Protein AF-A0A554ULZ2-F1 (afdb_monomer_lite)

Foldseek 3Di:
DFFPCQVVVCVVVVDRDPVQQVVVVVLLVVLDDPQKDFQDGDRRDTDMDGNDPVVVVSSVVSSCVVCVVDPHGDDDDDDDDDDWDADPSRTDDPDDDDCVSDSDHDDDCDPVRDDDDDDDDD

pLDDT: mean 73.16, std 19.74, range [27.23, 94.06]

Radius of gyration: 16.56 Å; chains: 1; bounding box: 34×44×40 Å

Sequence (122 aa):
MDLSGFTALTQIHGDEPPYVADHLTVLARSVISSHDRLIKTIRDAVLSTSATSASGIEMTGRIRGVTAADSFPVVRIGTHFGPVVFRGGDPVCRMRIRTAAASGRLRQRDPLNLTTDSIVNY

Structure (mmCIF, N/CA/C/O backbone):
data_AF-A0A554ULZ2-F1
#
_entry.id   AF-A0A554ULZ2-F1
#
loop_
_atom_site.group_PDB
_atom_site.id
_atom_site.type_symbol
_atom_site.label_atom_id
_atom_site.label_alt_id
_atom_site.label_comp_id
_atom_site.label_asym_id
_atom_site.label_entity_id
_atom_site.label_seq_id
_atom_site.pdbx_PDB_ins_code
_atom_site.Cartn_x
_atom_site.Cartn_y
_atom_site.Cartn_z
_atom_site.occupancy
_atom_site.B_iso_or_equiv
_atom_site.auth_seq_id
_atom_site.auth_comp_id
_atom_site.auth_asym_id
_atom_site.auth_atom_id
_atom_site.pdbx_PDB_model_num
ATOM 1 N N . MET A 1 1 ? 2.916 2.789 -1.776 1.00 84.19 1 MET A N 1
ATOM 2 C CA . MET A 1 1 ? 4.297 2.373 -2.111 1.00 84.19 1 MET A CA 1
ATOM 3 C C . MET A 1 1 ? 4.465 2.388 -3.618 1.00 84.19 1 MET A C 1
ATOM 5 O O . MET A 1 1 ? 3.458 2.225 -4.296 1.00 84.19 1 MET A O 1
ATOM 9 N N . ASP A 1 2 ? 5.674 2.593 -4.125 1.00 85.25 2 ASP A N 1
ATOM 10 C CA . ASP A 1 2 ? 5.981 2.619 -5.561 1.00 85.25 2 ASP A CA 1
ATOM 11 C C . ASP A 1 2 ? 7.360 2.003 -5.857 1.00 85.25 2 ASP A C 1
ATOM 13 O O . ASP A 1 2 ? 8.221 1.961 -4.971 1.00 85.25 2 ASP A O 1
ATOM 17 N N . LEU A 1 3 ? 7.564 1.510 -7.080 1.00 80.31 3 LEU A N 1
ATOM 18 C CA . LEU A 1 3 ? 8.859 1.000 -7.538 1.00 80.31 3 LEU A CA 1
ATOM 19 C C . LEU A 1 3 ? 9.773 2.146 -7.987 1.00 80.31 3 LEU A C 1
ATOM 21 O O . LEU A 1 3 ? 9.432 2.948 -8.857 1.00 80.31 3 LEU A O 1
ATOM 25 N N . SER A 1 4 ? 10.984 2.209 -7.433 1.00 75.50 4 SER A N 1
ATOM 26 C CA . SER A 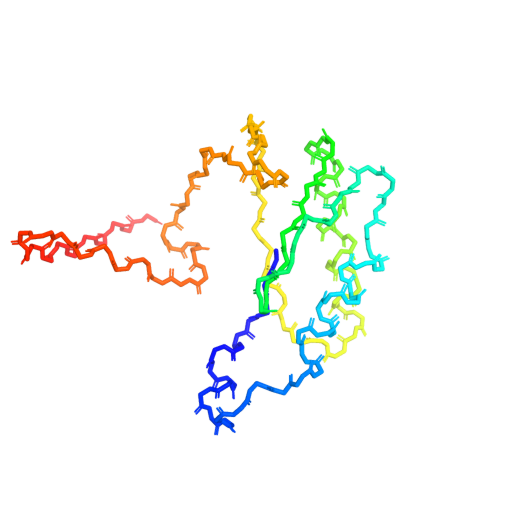1 4 ? 11.982 3.180 -7.892 1.00 75.50 4 SER A CA 1
ATOM 27 C C . SER A 1 4 ? 12.494 2.847 -9.301 1.00 75.50 4 SER A C 1
ATOM 29 O O . SER A 1 4 ? 12.584 1.685 -9.690 1.00 75.50 4 SER A O 1
ATOM 31 N N . GLY A 1 5 ? 12.830 3.877 -10.085 1.00 65.69 5 GLY A N 1
ATOM 32 C CA . GLY A 1 5 ? 13.420 3.715 -11.423 1.00 65.69 5 GLY A CA 1
ATOM 33 C C . GLY A 1 5 ? 12.459 3.222 -12.513 1.00 65.69 5 GLY A C 1
ATOM 34 O O . GLY A 1 5 ? 12.849 3.166 -13.676 1.00 65.69 5 GLY A O 1
ATOM 35 N N . PHE A 1 6 ? 11.199 2.938 -12.176 1.00 64.19 6 PHE A N 1
ATOM 36 C CA . PHE A 1 6 ? 10.222 2.369 -13.100 1.00 64.19 6 PHE A CA 1
ATOM 37 C C . PHE A 1 6 ? 9.984 3.228 -14.349 1.00 64.19 6 PHE A C 1
ATOM 39 O O . PHE A 1 6 ? 10.051 2.734 -15.469 1.00 64.19 6 PHE A O 1
ATOM 46 N N . THR A 1 7 ? 9.802 4.540 -14.174 1.00 59.22 7 THR A N 1
ATOM 47 C CA . THR A 1 7 ? 9.616 5.475 -15.296 1.00 59.22 7 THR A CA 1
ATOM 48 C C . THR A 1 7 ? 10.808 5.488 -16.258 1.00 59.22 7 THR A C 1
ATOM 50 O O . THR A 1 7 ? 10.612 5.600 -17.466 1.00 59.22 7 THR A O 1
ATOM 53 N N . ALA A 1 8 ? 12.035 5.342 -15.746 1.00 62.34 8 ALA A N 1
ATOM 54 C CA . ALA A 1 8 ? 13.227 5.262 -16.589 1.00 62.34 8 ALA A CA 1
ATOM 55 C C . ALA A 1 8 ? 13.281 3.925 -17.349 1.00 62.34 8 ALA A C 1
ATOM 57 O O . ALA A 1 8 ? 13.636 3.897 -18.524 1.00 62.34 8 ALA A O 1
ATOM 58 N N . LEU A 1 9 ? 12.860 2.830 -16.709 1.00 60.28 9 LEU A N 1
ATOM 59 C CA . LEU A 1 9 ? 12.817 1.500 -17.316 1.00 60.28 9 LEU A CA 1
ATOM 60 C C . LEU A 1 9 ? 11.818 1.427 -18.484 1.00 60.28 9 LEU A C 1
ATOM 62 O O . LEU A 1 9 ? 12.159 0.902 -19.545 1.00 60.28 9 LEU A O 1
ATOM 66 N N . THR A 1 10 ? 10.625 2.010 -18.319 1.00 59.34 10 THR A N 1
ATOM 67 C CA . THR A 1 10 ? 9.594 2.063 -19.370 1.00 59.34 10 THR A CA 1
ATOM 68 C C . THR A 1 10 ? 9.982 2.974 -20.537 1.00 59.34 10 THR A C 1
ATOM 70 O O . THR A 1 10 ? 9.644 2.685 -21.678 1.00 59.34 10 THR A O 1
ATOM 73 N N . GLN A 1 11 ? 10.733 4.056 -20.287 1.00 62.97 11 GLN A N 1
ATOM 74 C CA . GLN A 1 11 ? 11.214 4.954 -21.350 1.00 62.97 11 GLN A CA 1
ATOM 75 C C . GLN A 1 11 ? 12.258 4.302 -22.263 1.00 62.97 11 GLN A C 1
ATOM 77 O O . GLN A 1 11 ? 12.346 4.662 -23.433 1.00 62.97 11 GLN A O 1
ATOM 82 N N . ILE A 1 12 ? 13.036 3.353 -21.738 1.00 62.50 12 ILE A N 1
ATOM 83 C CA . ILE A 1 12 ? 14.047 2.619 -22.510 1.00 62.50 12 ILE A CA 1
ATOM 84 C C . ILE A 1 12 ? 13.404 1.511 -23.357 1.00 62.50 12 ILE A C 1
ATOM 86 O O . ILE A 1 12 ? 13.860 1.262 -24.468 1.00 62.50 12 ILE A O 1
ATOM 90 N N . HIS A 1 13 ? 12.349 0.859 -22.858 1.00 60.56 13 HIS A N 1
ATOM 91 C CA . HIS A 1 13 ? 11.776 -0.334 -23.494 1.00 60.56 13 HIS A CA 1
ATOM 92 C C . HIS A 1 13 ? 10.524 -0.070 -24.346 1.00 60.56 13 HIS A C 1
ATOM 94 O O . HIS A 1 13 ? 10.102 -0.963 -25.075 1.00 60.56 13 HIS A O 1
ATOM 100 N N . GLY A 1 14 ? 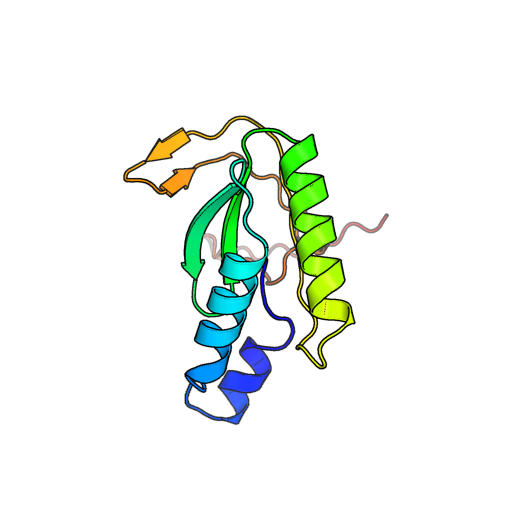9.950 1.139 -24.311 1.00 57.41 14 GLY A N 1
ATOM 101 C CA . GLY A 1 14 ? 8.816 1.543 -25.156 1.00 57.41 14 GLY A CA 1
ATOM 102 C C . GLY A 1 14 ? 7.462 0.994 -24.695 1.00 57.41 14 GLY A C 1
ATOM 103 O O . GLY A 1 14 ? 6.499 1.756 -24.658 1.00 57.41 14 GLY A O 1
ATOM 104 N N . ASP A 1 15 ? 7.421 -0.267 -24.257 1.00 60.72 15 ASP A N 1
ATOM 105 C CA . ASP A 1 15 ? 6.283 -0.907 -23.594 1.00 60.72 15 ASP A CA 1
ATOM 106 C C . ASP A 1 15 ? 6.589 -1.215 -22.123 1.00 60.72 15 ASP A C 1
ATOM 108 O O . ASP A 1 15 ? 7.713 -1.552 -21.736 1.00 60.72 15 ASP A O 1
ATOM 112 N N . GLU A 1 16 ? 5.560 -1.094 -21.284 1.00 59.44 16 GLU A N 1
ATOM 113 C CA . GLU A 1 16 ? 5.601 -1.535 -19.893 1.00 59.44 16 GLU A CA 1
ATOM 114 C C . GLU A 1 16 ? 5.665 -3.065 -19.852 1.00 59.44 16 GLU A C 1
ATOM 116 O O . GLU A 1 16 ? 4.738 -3.719 -20.334 1.00 59.44 16 GLU A O 1
ATOM 121 N N . PRO A 1 17 ? 6.712 -3.674 -19.267 1.00 59.78 17 PRO A N 1
ATOM 122 C CA . PRO A 1 17 ? 6.722 -5.114 -19.116 1.00 59.78 17 PRO A CA 1
ATOM 123 C C . PRO A 1 17 ? 5.603 -5.517 -18.136 1.00 59.78 17 PRO A C 1
ATOM 125 O O . PRO A 1 17 ? 5.656 -5.106 -16.971 1.00 59.78 17 PRO A O 1
ATOM 128 N N . PRO A 1 18 ? 4.606 -6.324 -18.554 1.00 59.22 18 PRO A N 1
ATOM 129 C CA . PRO A 1 18 ? 3.406 -6.603 -17.753 1.00 59.22 18 PRO A CA 1
ATOM 130 C C . PRO A 1 18 ? 3.726 -7.225 -16.388 1.00 59.22 18 PRO A C 1
ATOM 132 O O . PRO A 1 18 ? 3.012 -7.009 -15.412 1.00 59.22 18 PRO A O 1
ATOM 135 N N . TYR A 1 19 ? 4.862 -7.918 -16.284 1.00 64.56 19 TYR A N 1
ATOM 136 C CA . TYR A 1 19 ? 5.290 -8.553 -15.045 1.00 64.56 19 TYR A CA 1
ATOM 137 C C . TYR A 1 19 ? 5.534 -7.556 -13.904 1.00 64.56 19 TYR A C 1
ATOM 139 O O . TYR A 1 19 ? 5.383 -7.924 -12.745 1.00 64.56 19 TYR A O 1
ATOM 147 N N . VAL A 1 20 ? 5.895 -6.299 -14.171 1.00 63.81 20 VAL A N 1
ATOM 148 C CA . VAL A 1 20 ? 6.329 -5.392 -13.095 1.00 63.81 20 VAL A CA 1
ATOM 149 C C . VAL A 1 20 ? 5.152 -4.863 -12.265 1.00 63.81 20 VAL A C 1
ATOM 151 O O . VAL A 1 20 ? 5.218 -4.874 -11.031 1.00 63.81 20 VAL A O 1
ATOM 154 N N . ALA A 1 21 ? 4.062 -4.449 -12.917 1.00 63.66 21 ALA A N 1
ATOM 155 C CA . ALA A 1 21 ? 2.832 -4.045 -12.233 1.00 63.66 21 ALA A CA 1
ATOM 156 C C . ALA A 1 21 ? 2.194 -5.228 -11.481 1.00 63.66 21 ALA A C 1
ATOM 158 O O . ALA A 1 21 ? 1.729 -5.081 -10.340 1.00 63.66 21 ALA A O 1
ATOM 159 N N . ASP A 1 22 ? 2.248 -6.420 -12.080 1.00 76.06 22 ASP A N 1
ATOM 160 C CA . ASP A 1 22 ? 1.766 -7.652 -11.461 1.00 76.06 22 ASP A CA 1
ATOM 161 C C . ASP A 1 22 ? 2.603 -8.029 -10.234 1.00 76.06 22 ASP A C 1
ATOM 163 O O . ASP A 1 22 ? 2.044 -8.322 -9.176 1.00 76.06 22 ASP A O 1
ATOM 167 N N . HIS A 1 23 ? 3.933 -7.924 -10.309 1.00 78.06 23 HIS A N 1
ATOM 168 C CA . HIS A 1 23 ? 4.826 -8.239 -9.193 1.00 78.06 23 HIS A CA 1
ATOM 169 C C . HIS A 1 23 ? 4.587 -7.344 -7.976 1.00 78.06 23 HIS A C 1
ATOM 171 O O . HIS A 1 23 ? 4.504 -7.851 -6.855 1.00 78.06 23 HIS A O 1
ATOM 177 N N . LEU A 1 24 ? 4.432 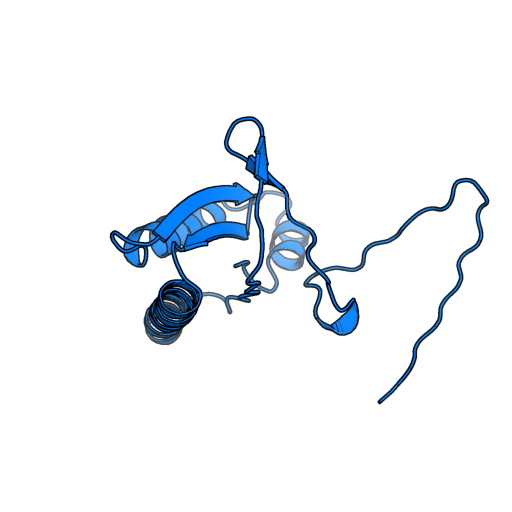-6.027 -8.164 1.00 80.69 24 LEU A N 1
ATOM 178 C CA . LEU A 1 24 ? 4.141 -5.133 -7.039 1.00 80.69 24 LEU A CA 1
ATOM 179 C C . LEU A 1 24 ? 2.764 -5.421 -6.432 1.00 80.69 24 LEU A C 1
ATOM 181 O O . LEU A 1 24 ? 2.597 -5.358 -5.214 1.00 80.69 24 LEU A O 1
ATOM 185 N N . THR A 1 25 ? 1.783 -5.759 -7.267 1.00 85.56 25 THR A N 1
ATOM 186 C CA . THR A 1 25 ? 0.435 -6.112 -6.811 1.00 85.56 25 THR A CA 1
ATOM 187 C C . THR A 1 25 ? 0.435 -7.418 -6.019 1.00 85.56 25 THR A C 1
ATOM 189 O O . THR A 1 25 ? -0.187 -7.490 -4.958 1.00 85.56 25 THR A O 1
ATOM 192 N N . VAL A 1 26 ? 1.146 -8.441 -6.497 1.00 87.88 26 VAL A N 1
ATOM 193 C CA . VAL A 1 26 ? 1.315 -9.727 -5.804 1.00 87.88 26 VAL A CA 1
ATOM 194 C C . VAL A 1 26 ? 2.020 -9.522 -4.466 1.00 87.88 26 VAL A C 1
ATOM 196 O O . VAL A 1 26 ? 1.518 -9.986 -3.442 1.00 87.88 26 VAL A O 1
ATOM 199 N N . LEU A 1 27 ? 3.116 -8.757 -4.448 1.00 87.69 27 LEU A N 1
ATOM 200 C CA . LEU A 1 27 ? 3.824 -8.409 -3.216 1.00 87.69 27 LEU A CA 1
ATOM 201 C C . LEU A 1 27 ? 2.912 -7.662 -2.242 1.00 87.69 27 LEU A C 1
ATOM 203 O O . LEU A 1 27 ? 2.856 -7.993 -1.064 1.00 87.69 27 LEU A O 1
ATOM 207 N N . ALA A 1 28 ? 2.149 -6.677 -2.721 1.00 88.69 28 ALA A N 1
ATOM 208 C CA . ALA A 1 28 ? 1.203 -5.958 -1.876 1.00 88.69 28 ALA A CA 1
ATOM 209 C C . ALA A 1 28 ? 0.190 -6.906 -1.229 1.00 88.69 28 ALA A C 1
ATOM 211 O O . ALA A 1 28 ? -0.107 -6.777 -0.046 1.00 88.69 28 ALA A O 1
ATOM 212 N N . ARG A 1 29 ? -0.339 -7.867 -1.990 1.00 90.25 29 ARG A N 1
ATOM 213 C CA . ARG A 1 29 ? -1.321 -8.829 -1.482 1.00 90.25 29 ARG A CA 1
ATOM 214 C C . ARG A 1 29 ? -0.726 -9.794 -0.462 1.00 90.25 29 ARG A C 1
ATOM 216 O O . ARG A 1 29 ? -1.447 -10.166 0.457 1.00 90.25 29 ARG A O 1
ATOM 223 N N . SER A 1 30 ? 0.548 -10.167 -0.580 1.00 90.94 30 SER A N 1
ATOM 224 C CA . SER A 1 30 ? 1.183 -11.100 0.361 1.00 90.94 30 SER A CA 1
ATOM 225 C C . SER A 1 30 ? 1.461 -10.490 1.741 1.00 90.94 30 SER A C 1
ATOM 227 O O . SER A 1 30 ? 1.602 -11.228 2.713 1.00 90.94 30 SER A O 1
ATOM 229 N N . VAL A 1 31 ? 1.506 -9.157 1.850 1.00 90.88 31 VAL A N 1
ATOM 230 C CA . VAL A 1 31 ? 1.844 -8.442 3.100 1.00 90.88 31 VAL A CA 1
ATOM 231 C C . VAL A 1 31 ? 0.655 -7.763 3.793 1.00 90.88 31 VAL A C 1
ATOM 233 O O . VAL A 1 31 ? 0.808 -7.254 4.910 1.00 90.88 31 VAL A O 1
ATOM 236 N N . ILE A 1 32 ? -0.516 -7.728 3.148 1.00 92.12 32 ILE A N 1
ATOM 237 C CA . ILE A 1 32 ? -1.764 -7.191 3.714 1.00 92.12 32 ILE A CA 1
ATOM 238 C C . ILE A 1 32 ? -2.248 -8.106 4.846 1.00 92.12 32 ILE A C 1
ATOM 240 O O . ILE A 1 32 ? -2.408 -9.310 4.663 1.00 92.12 32 ILE A O 1
ATOM 244 N N . SER A 1 33 ? -2.511 -7.521 6.014 1.00 92.62 33 SER A N 1
ATOM 245 C CA . SER A 1 33 ? -3.139 -8.212 7.147 1.00 92.62 33 SER A CA 1
ATOM 246 C C . SER A 1 33 ? -4.650 -7.955 7.208 1.00 92.62 33 SER A C 1
ATOM 248 O O . SER A 1 33 ? -5.194 -7.166 6.438 1.00 92.62 33 SER A O 1
ATOM 250 N N . SER A 1 34 ? -5.332 -8.547 8.193 1.00 91.75 34 SER A N 1
ATOM 251 C CA . SER A 1 34 ? -6.749 -8.275 8.491 1.00 91.75 34 SER A CA 1
ATOM 252 C C . SER A 1 34 ? -7.053 -6.810 8.833 1.00 91.75 34 SER A C 1
ATOM 254 O O . SER A 1 34 ? -8.213 -6.401 8.792 1.00 91.75 34 SER A O 1
ATOM 256 N N . HIS A 1 35 ? -6.037 -6.016 9.182 1.00 91.56 35 HIS A N 1
ATOM 257 C CA . HIS A 1 35 ? -6.176 -4.596 9.518 1.00 91.56 35 HIS A CA 1
ATOM 258 C C . HIS A 1 35 ? -5.864 -3.656 8.351 1.00 91.56 35 HIS A C 1
ATOM 260 O O . HIS A 1 35 ? -6.044 -2.443 8.486 1.00 91.56 35 HIS A O 1
ATOM 266 N N . ASP A 1 36 ? -5.425 -4.204 7.219 1.00 93.62 36 ASP A N 1
ATOM 267 C CA . ASP A 1 36 ? -5.042 -3.444 6.040 1.00 93.62 36 ASP A CA 1
ATOM 268 C C . ASP A 1 36 ? -6.038 -3.673 4.903 1.00 93.62 36 ASP A C 1
ATOM 270 O O . ASP A 1 36 ? -6.744 -4.679 4.828 1.00 93.62 36 ASP A O 1
ATOM 274 N N . ARG A 1 37 ? -6.097 -2.720 3.980 1.00 93.06 37 ARG A N 1
ATOM 275 C CA . ARG A 1 37 ? -6.881 -2.827 2.753 1.00 93.06 37 ARG A CA 1
ATOM 276 C C . ARG A 1 37 ? -6.048 -2.359 1.582 1.00 93.06 37 ARG A C 1
ATOM 278 O O . ARG A 1 37 ? -5.533 -1.243 1.591 1.00 93.06 37 ARG A O 1
ATOM 285 N N . LEU A 1 38 ? -5.961 -3.201 0.560 1.00 93.06 38 LEU A N 1
ATOM 286 C CA . LEU A 1 38 ? -5.485 -2.803 -0.755 1.00 93.06 38 LEU A CA 1
ATOM 287 C C . LEU A 1 38 ? -6.607 -2.023 -1.445 1.00 93.06 38 LEU A C 1
ATOM 289 O O . LEU A 1 38 ? -7.657 -2.592 -1.727 1.00 93.06 38 LEU A O 1
ATOM 293 N N . ILE A 1 39 ? -6.399 -0.728 -1.680 1.00 92.94 39 ILE A N 1
ATOM 294 C CA . ILE A 1 39 ? -7.417 0.133 -2.291 1.00 92.94 39 ILE A CA 1
ATOM 295 C C . ILE A 1 39 ? -7.352 0.026 -3.806 1.00 92.94 39 ILE A C 1
ATOM 297 O O . ILE A 1 39 ? -8.350 -0.273 -4.454 1.00 92.94 39 ILE A O 1
ATOM 301 N N . LYS A 1 40 ? -6.175 0.297 -4.372 1.00 89.19 40 LYS A N 1
ATOM 302 C CA . LYS A 1 40 ? -5.962 0.256 -5.815 1.00 89.19 40 LYS A CA 1
ATOM 303 C C . LYS A 1 40 ? -4.488 0.139 -6.167 1.00 89.19 40 LYS A C 1
ATOM 305 O O . LYS A 1 40 ? -3.607 0.472 -5.370 1.00 89.19 40 LYS A O 1
ATOM 310 N N . THR A 1 41 ? -4.256 -0.263 -7.404 1.00 88.81 41 THR A N 1
ATOM 311 C CA . THR A 1 41 ? -2.977 -0.152 -8.096 1.00 88.81 41 THR A CA 1
ATOM 312 C C . THR A 1 41 ? -3.008 1.087 -8.993 1.00 88.81 41 THR A C 1
ATOM 314 O O . THR A 1 41 ? -4.057 1.491 -9.498 1.00 88.81 41 THR A O 1
ATOM 317 N N . ILE A 1 42 ? -1.862 1.737 -9.145 1.00 83.62 42 ILE A N 1
ATOM 318 C CA . ILE A 1 42 ? -1.635 2.878 -10.029 1.00 83.62 42 ILE A CA 1
ATOM 319 C C . ILE A 1 42 ? -0.338 2.566 -10.768 1.00 83.62 42 ILE A C 1
ATOM 321 O O . ILE A 1 42 ? 0.724 3.042 -10.377 1.00 83.62 42 ILE A O 1
ATOM 325 N N . ARG A 1 43 ? -0.429 1.720 -11.800 1.00 79.12 43 ARG A N 1
ATOM 326 C CA . ARG A 1 43 ? 0.714 1.262 -12.602 1.00 79.12 43 ARG A CA 1
ATOM 327 C C . ARG A 1 43 ? 1.809 0.625 -11.724 1.00 79.12 43 ARG A C 1
ATOM 329 O O . ARG A 1 43 ? 1.624 -0.481 -11.234 1.00 79.12 43 ARG A O 1
ATOM 336 N N . ASP A 1 44 ? 2.878 1.357 -11.430 1.00 80.00 44 ASP A N 1
ATOM 337 C CA . ASP A 1 44 ? 4.020 0.974 -10.591 1.00 80.00 44 ASP A CA 1
ATOM 338 C C . ASP A 1 44 ? 3.878 1.329 -9.111 1.00 80.00 44 ASP A C 1
ATOM 340 O O . ASP A 1 44 ? 4.843 1.252 -8.347 1.00 80.00 44 ASP A O 1
ATOM 344 N N . ALA A 1 45 ? 2.686 1.749 -8.700 1.00 85.31 45 ALA A N 1
ATOM 345 C CA . ALA A 1 45 ? 2.376 2.088 -7.330 1.00 85.31 45 ALA A CA 1
ATOM 346 C C . ALA A 1 45 ? 1.159 1.325 -6.816 1.00 85.31 45 ALA A C 1
ATOM 348 O O . ALA A 1 45 ? 0.229 0.979 -7.539 1.00 85.31 45 ALA A O 1
ATOM 349 N N . VAL A 1 46 ? 1.146 1.115 -5.508 1.00 89.81 46 VAL A N 1
ATOM 350 C CA . VAL A 1 46 ? 0.025 0.547 -4.772 1.00 89.81 46 VAL A CA 1
ATOM 351 C C . VAL A 1 46 ? -0.383 1.504 -3.666 1.00 89.81 46 VAL A C 1
ATOM 353 O O . VAL A 1 46 ? 0.457 1.967 -2.880 1.00 89.81 46 VAL A O 1
ATOM 356 N N . LEU A 1 47 ? -1.688 1.759 -3.589 1.00 90.69 47 LEU A N 1
ATOM 357 C CA . LEU A 1 47 ? -2.318 2.481 -2.498 1.00 90.69 47 LEU A CA 1
ATOM 358 C C . LEU A 1 47 ? -3.037 1.499 -1.571 1.00 90.69 47 LEU A C 1
ATOM 360 O O . LEU A 1 47 ? -3.933 0.762 -1.988 1.00 90.69 47 LEU A O 1
ATOM 364 N N . SER A 1 48 ? -2.664 1.535 -0.298 1.00 92.06 48 SER A N 1
ATOM 365 C CA . SER A 1 48 ? -3.296 0.780 0.776 1.00 92.06 48 SER A CA 1
ATOM 366 C C . SER A 1 48 ? -3.636 1.688 1.953 1.00 92.06 48 SER A C 1
ATOM 368 O O . SER A 1 48 ? -3.079 2.777 2.107 1.00 92.06 48 SER A O 1
ATOM 370 N N . THR A 1 49 ? -4.564 1.233 2.786 1.00 93.31 49 THR A N 1
ATOM 371 C CA . THR A 1 49 ? -4.925 1.883 4.051 1.00 93.31 49 THR A CA 1
ATOM 372 C C . THR A 1 49 ? -4.868 0.873 5.179 1.00 93.31 49 THR A C 1
ATOM 374 O O . THR A 1 49 ? -5.226 -0.282 4.963 1.00 93.31 49 THR A O 1
ATOM 377 N N . SER A 1 50 ? -4.537 1.324 6.382 1.00 93.31 50 SER A N 1
ATOM 378 C CA . SER A 1 50 ? -4.585 0.510 7.597 1.00 93.31 50 SER A CA 1
ATOM 379 C C . SER A 1 50 ? -5.520 1.151 8.618 1.00 93.31 50 SER A C 1
ATOM 381 O O . SER A 1 50 ? -5.690 2.372 8.622 1.00 93.31 50 SER A O 1
ATOM 383 N N . ALA A 1 51 ? -6.141 0.337 9.472 1.00 90.62 51 ALA A N 1
ATOM 384 C CA . ALA A 1 51 ? -7.133 0.807 10.441 1.00 90.62 51 ALA A CA 1
ATOM 385 C C . ALA A 1 51 ? -6.556 1.797 11.471 1.00 90.62 51 ALA A C 1
ATOM 387 O O . ALA A 1 51 ? -7.261 2.688 11.944 1.00 90.62 51 ALA A O 1
ATOM 388 N N . THR A 1 52 ? -5.276 1.650 11.817 1.00 89.19 52 THR A N 1
ATOM 389 C CA . THR A 1 52 ? -4.568 2.488 12.796 1.00 89.19 52 THR A CA 1
ATOM 390 C C . THR A 1 52 ? -3.167 2.858 12.310 1.00 89.19 52 THR A C 1
ATOM 392 O O . THR A 1 52 ? -2.595 2.193 11.442 1.00 89.19 52 THR A O 1
ATOM 395 N N . SER A 1 53 ? -2.569 3.890 12.912 1.00 90.12 53 SER A N 1
ATOM 396 C CA . SER A 1 53 ? -1.167 4.254 12.662 1.00 90.12 53 SER A CA 1
ATOM 397 C C . SER A 1 53 ? -0.204 3.101 12.961 1.00 90.12 53 SER A C 1
ATOM 399 O O . SER A 1 53 ? 0.695 2.851 12.163 1.00 90.12 53 SER A O 1
ATOM 401 N N . ALA A 1 54 ? -0.427 2.368 14.057 1.00 91.75 54 ALA A N 1
ATOM 402 C CA . ALA A 1 54 ? 0.375 1.203 14.430 1.00 91.75 54 ALA A CA 1
ATOM 403 C C . ALA A 1 54 ? 0.339 0.127 13.334 1.00 91.75 54 ALA A C 1
ATOM 405 O O . ALA A 1 54 ? 1.389 -0.253 12.820 1.00 91.75 54 ALA A O 1
ATOM 406 N N . SER A 1 55 ? -0.859 -0.261 12.878 1.00 91.56 55 SER A N 1
ATOM 407 C CA . SER A 1 55 ? -1.002 -1.247 11.795 1.00 91.56 55 SER A CA 1
ATOM 408 C C . SER A 1 55 ? -0.356 -0.792 10.476 1.00 91.56 55 SER A C 1
ATOM 410 O O . SER A 1 55 ? 0.233 -1.606 9.770 1.00 91.56 55 SER A O 1
ATOM 412 N N . GLY A 1 56 ? -0.367 0.512 10.168 1.00 90.12 56 GLY A N 1
ATOM 413 C CA . GLY A 1 56 ? 0.311 1.054 8.983 1.00 90.12 56 GLY A CA 1
ATOM 414 C C . GLY A 1 56 ? 1.843 1.018 9.074 1.00 90.12 56 GLY A C 1
ATOM 415 O O . GLY A 1 56 ? 2.526 0.771 8.074 1.00 90.12 56 GLY A O 1
ATOM 416 N N . ILE A 1 57 ? 2.403 1.227 10.270 1.00 92.81 57 ILE A N 1
ATOM 417 C CA . ILE A 1 57 ? 3.845 1.070 10.517 1.00 92.81 57 ILE A CA 1
ATOM 418 C C . ILE A 1 57 ? 4.236 -0.407 10.409 1.00 92.81 57 ILE A C 1
ATOM 420 O O . ILE A 1 57 ? 5.214 -0.729 9.734 1.00 92.81 57 ILE A O 1
ATOM 424 N N . GLU A 1 58 ? 3.448 -1.311 10.993 1.00 94.06 58 GLU A N 1
ATOM 425 C CA . GLU A 1 58 ? 3.665 -2.758 10.876 1.00 94.06 58 GLU A CA 1
ATOM 426 C C . GLU A 1 58 ? 3.614 -3.230 9.420 1.00 94.06 58 GLU A C 1
ATOM 428 O O . GLU A 1 58 ? 4.503 -3.960 8.982 1.00 94.06 58 GLU A O 1
ATOM 433 N N . MET A 1 59 ? 2.629 -2.768 8.641 1.00 91.25 59 MET A N 1
ATOM 434 C CA . MET A 1 59 ? 2.546 -3.054 7.206 1.00 91.25 59 MET A CA 1
ATOM 435 C C . MET A 1 59 ? 3.809 -2.584 6.472 1.00 91.25 59 MET A C 1
ATOM 437 O O . MET A 1 59 ? 4.359 -3.318 5.652 1.00 91.25 59 MET A O 1
ATOM 441 N N . THR A 1 60 ? 4.313 -1.389 6.799 1.00 90.94 60 THR A N 1
ATOM 442 C CA . THR A 1 60 ? 5.570 -0.866 6.236 1.00 90.94 60 THR A CA 1
ATOM 443 C C . THR A 1 60 ? 6.758 -1.773 6.574 1.00 90.94 60 THR A C 1
ATOM 445 O O . THR A 1 60 ? 7.605 -2.021 5.715 1.00 90.94 60 THR A O 1
ATOM 448 N N . GLY A 1 61 ? 6.811 -2.301 7.801 1.00 92.00 61 GLY A N 1
ATOM 449 C CA . GLY A 1 61 ? 7.809 -3.283 8.227 1.00 92.00 61 GLY A CA 1
ATOM 450 C C . GLY A 1 61 ? 7.721 -4.594 7.444 1.00 92.00 61 GLY A C 1
ATOM 451 O O . GLY A 1 61 ? 8.741 -5.064 6.940 1.00 92.00 61 GLY A O 1
ATOM 452 N N . ARG A 1 62 ? 6.508 -5.139 7.264 1.00 92.94 62 ARG A N 1
ATOM 453 C CA . ARG A 1 62 ? 6.263 -6.351 6.457 1.00 92.94 62 ARG A CA 1
ATOM 454 C C . ARG A 1 62 ? 6.739 -6.178 5.013 1.00 92.94 62 ARG A C 1
ATOM 456 O O . ARG A 1 62 ? 7.472 -7.031 4.523 1.00 92.94 62 ARG A O 1
ATOM 463 N N . ILE A 1 63 ? 6.390 -5.058 4.365 1.00 89.38 63 ILE A N 1
ATOM 464 C CA . ILE A 1 63 ? 6.850 -4.738 3.001 1.00 89.38 63 ILE A CA 1
ATOM 465 C C . ILE A 1 63 ? 8.378 -4.727 2.947 1.00 89.38 63 ILE A C 1
ATOM 467 O O . ILE A 1 63 ? 8.965 -5.394 2.102 1.00 89.38 63 ILE A O 1
ATOM 471 N N . ARG A 1 64 ? 9.033 -4.008 3.868 1.00 88.19 64 ARG A N 1
ATOM 472 C CA . ARG A 1 64 ? 10.501 -3.929 3.900 1.00 88.19 64 ARG A CA 1
ATOM 473 C C . ARG A 1 64 ? 11.146 -5.299 4.079 1.00 88.19 64 ARG A C 1
ATOM 475 O O . ARG A 1 64 ? 12.129 -5.576 3.400 1.00 88.19 64 ARG A O 1
ATOM 482 N N . GLY A 1 65 ? 10.582 -6.138 4.948 1.00 89.12 65 GLY A N 1
ATOM 483 C CA . GLY A 1 65 ? 11.062 -7.497 5.190 1.00 89.12 65 GLY A CA 1
ATOM 484 C C . GLY A 1 65 ? 11.063 -8.352 3.925 1.00 89.12 65 GLY A C 1
ATOM 485 O O . GLY A 1 65 ? 12.091 -8.937 3.597 1.00 89.12 65 GLY A O 1
ATOM 486 N N . VAL A 1 66 ? 9.955 -8.371 3.175 1.00 85.81 66 VAL A N 1
ATOM 487 C CA . VAL A 1 66 ? 9.869 -9.173 1.940 1.00 85.81 66 VAL A CA 1
ATOM 488 C C . VAL A 1 66 ? 10.732 -8.595 0.815 1.00 85.81 66 VAL A C 1
ATOM 490 O O . VAL A 1 66 ? 11.439 -9.334 0.141 1.00 85.81 66 VAL A O 1
ATOM 493 N N . THR A 1 67 ? 10.778 -7.266 0.664 1.00 83.75 67 THR A N 1
ATOM 494 C CA . THR A 1 67 ? 11.578 -6.624 -0.398 1.00 83.75 67 THR A CA 1
ATOM 495 C C . THR A 1 67 ? 13.084 -6.699 -0.163 1.00 83.75 67 THR A C 1
ATOM 497 O O . THR A 1 67 ? 13.845 -6.475 -1.094 1.00 83.75 67 THR A O 1
ATOM 500 N N . ALA A 1 68 ? 13.523 -6.951 1.074 1.00 80.81 68 ALA A N 1
ATOM 501 C CA . ALA A 1 68 ? 14.936 -7.133 1.397 1.00 80.81 68 ALA A CA 1
ATOM 502 C C . ALA A 1 68 ? 15.419 -8.571 1.147 1.00 80.81 68 ALA A C 1
ATOM 504 O O . ALA A 1 68 ? 16.614 -8.782 0.960 1.00 80.81 68 ALA A O 1
ATOM 505 N N . ALA A 1 69 ? 14.506 -9.547 1.181 1.00 70.94 69 ALA A N 1
ATOM 506 C CA . ALA A 1 69 ? 14.813 -10.958 0.962 1.00 70.94 69 ALA A CA 1
ATOM 507 C C . ALA A 1 69 ? 14.867 -11.319 -0.532 1.00 70.94 69 ALA A C 1
ATOM 509 O O . ALA A 1 69 ? 15.662 -12.166 -0.933 1.00 70.94 69 ALA A O 1
ATOM 510 N N . ASP A 1 70 ? 14.056 -10.647 -1.348 1.00 62.50 70 ASP A N 1
ATOM 511 C CA . ASP A 1 70 ? 14.009 -10.847 -2.792 1.00 62.50 70 ASP A CA 1
ATOM 512 C C . ASP A 1 70 ? 14.951 -9.868 -3.512 1.00 62.50 70 ASP A C 1
ATOM 514 O O . ASP A 1 70 ? 15.146 -8.739 -3.064 1.00 62.50 70 ASP A O 1
ATOM 518 N N . SER A 1 71 ? 15.502 -10.249 -4.674 1.00 68.25 71 SER A N 1
ATOM 519 C CA . SER A 1 71 ? 16.195 -9.328 -5.608 1.00 68.25 71 SER A CA 1
ATOM 520 C C . SER A 1 71 ? 15.210 -8.356 -6.280 1.00 68.25 71 SER A C 1
ATOM 522 O O . SER A 1 71 ? 15.191 -8.178 -7.497 1.00 68.25 71 SER A O 1
ATOM 524 N N . PHE A 1 72 ? 14.321 -7.783 -5.476 1.00 67.69 72 PHE A N 1
ATOM 525 C CA . PHE A 1 72 ? 13.219 -6.943 -5.883 1.00 67.69 72 PHE A CA 1
ATOM 526 C C . PHE A 1 72 ? 13.727 -5.519 -6.138 1.00 67.69 72 PHE A C 1
ATOM 528 O O . PHE A 1 72 ? 14.624 -5.050 -5.427 1.00 67.69 72 PHE A O 1
ATOM 535 N N . PRO A 1 73 ? 13.175 -4.786 -7.124 1.00 73.50 73 PRO A N 1
ATOM 536 C CA . PRO A 1 73 ? 13.538 -3.389 -7.311 1.00 73.50 73 PRO A CA 1
ATOM 537 C C . PRO A 1 73 ? 13.261 -2.589 -6.036 1.00 73.50 73 PRO A C 1
ATOM 539 O O . PRO A 1 73 ? 12.298 -2.859 -5.317 1.00 73.50 73 PRO A O 1
ATOM 542 N N . VAL A 1 74 ? 14.087 -1.577 -5.756 1.00 80.81 74 VAL A N 1
ATOM 543 C CA . VAL A 1 74 ? 13.948 -0.782 -4.528 1.00 80.81 74 VAL A CA 1
ATOM 544 C C . VAL A 1 74 ? 12.541 -0.178 -4.451 1.00 80.81 74 VAL A C 1
ATOM 546 O O . VAL A 1 74 ? 12.132 0.584 -5.332 1.00 80.81 74 VAL A O 1
ATOM 549 N N . VAL A 1 75 ? 11.816 -0.509 -3.378 1.00 82.56 75 VAL A N 1
ATOM 550 C CA . VAL A 1 75 ? 10.461 -0.017 -3.102 1.00 82.56 75 VAL A CA 1
ATOM 551 C C . VAL A 1 75 ? 10.525 1.236 -2.237 1.00 82.56 75 VAL A C 1
ATOM 553 O O . VAL A 1 75 ? 11.119 1.248 -1.156 1.00 82.56 75 VAL A O 1
ATOM 556 N N . ARG A 1 76 ? 9.851 2.297 -2.683 1.00 85.50 76 ARG A N 1
ATOM 557 C CA . ARG A 1 76 ? 9.636 3.521 -1.906 1.00 85.50 76 ARG A CA 1
ATOM 558 C C . ARG A 1 76 ? 8.287 3.452 -1.203 1.00 85.50 76 ARG A C 1
ATOM 560 O O . ARG A 1 76 ? 7.267 3.098 -1.796 1.00 85.50 76 ARG A O 1
ATOM 567 N N . ILE A 1 77 ? 8.263 3.802 0.081 1.00 86.56 77 ILE A N 1
ATOM 568 C CA . ILE A 1 77 ? 7.049 3.760 0.904 1.00 86.56 77 ILE A CA 1
ATOM 569 C C . ILE A 1 77 ? 6.842 5.130 1.541 1.00 86.56 77 ILE A C 1
ATOM 571 O O . ILE A 1 77 ? 7.650 5.570 2.355 1.00 86.56 77 ILE A O 1
ATOM 575 N N . GLY A 1 78 ? 5.751 5.792 1.161 1.00 86.50 78 GLY A N 1
ATOM 576 C CA . GLY A 1 78 ? 5.237 6.974 1.842 1.00 86.50 78 GLY A CA 1
ATOM 577 C C . GLY A 1 78 ? 4.043 6.594 2.709 1.00 86.50 78 GLY A C 1
ATOM 578 O O . GLY A 1 78 ? 3.116 5.950 2.217 1.00 86.50 78 GLY A O 1
ATOM 579 N N . THR A 1 79 ? 4.056 7.021 3.970 1.00 86.19 79 THR A N 1
ATOM 580 C CA . THR A 1 79 ? 2.979 6.761 4.933 1.00 86.19 79 THR A CA 1
ATOM 581 C C . THR A 1 79 ? 2.469 8.083 5.486 1.00 86.19 79 THR A C 1
ATOM 583 O O . THR A 1 79 ? 3.244 8.994 5.776 1.00 86.19 79 THR A O 1
ATOM 586 N N . HIS A 1 80 ? 1.154 8.191 5.634 1.00 88.50 80 HIS A N 1
ATOM 587 C CA . HIS A 1 80 ? 0.492 9.343 6.228 1.00 88.50 80 HIS A CA 1
ATOM 588 C C . HIS A 1 80 ? -0.601 8.861 7.179 1.00 88.50 80 HIS A C 1
ATOM 590 O O . HIS A 1 80 ? -1.328 7.922 6.859 1.00 88.50 80 HIS A O 1
ATOM 596 N N . PHE A 1 81 ? -0.740 9.531 8.321 1.00 87.00 81 PHE A N 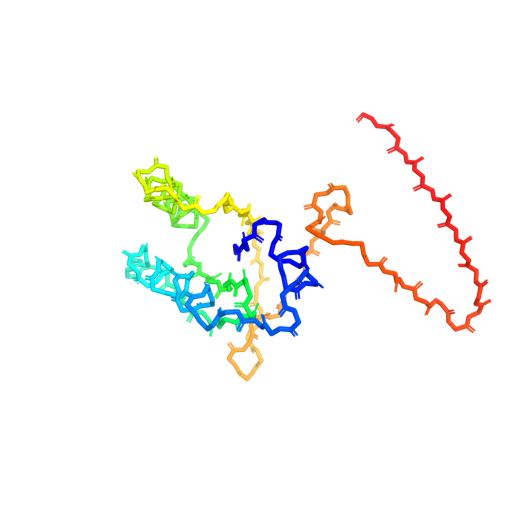1
ATOM 597 C CA . PHE A 1 81 ? -1.804 9.274 9.283 1.00 87.00 81 PHE A CA 1
ATOM 598 C C . PHE A 1 81 ? -2.638 10.535 9.499 1.00 87.00 81 PHE A C 1
ATOM 600 O O . PHE A 1 81 ? -2.100 11.621 9.706 1.00 87.00 81 PHE A O 1
ATOM 607 N N . GLY A 1 82 ? -3.958 10.384 9.447 1.00 87.94 82 GLY A N 1
ATOM 608 C CA . GLY A 1 82 ? -4.908 11.466 9.662 1.00 87.94 82 GLY A CA 1
ATOM 609 C C . GLY A 1 82 ? -6.297 11.122 9.123 1.00 87.94 82 GLY A C 1
ATOM 610 O O . GLY A 1 82 ? -6.502 10.015 8.625 1.00 87.94 82 GLY A O 1
ATOM 611 N N . PRO A 1 83 ? -7.251 12.062 9.205 1.00 86.25 83 PRO A N 1
ATOM 612 C CA . PRO A 1 83 ? -8.599 11.861 8.688 1.00 86.25 83 PRO A CA 1
ATOM 613 C C . PRO A 1 83 ? -8.607 11.558 7.183 1.00 86.25 83 PRO A C 1
ATOM 615 O O . PRO A 1 83 ? -7.918 12.218 6.398 1.00 86.25 83 PRO A O 1
ATOM 618 N N . VAL A 1 84 ? -9.431 10.588 6.783 1.00 88.19 84 VAL A N 1
ATOM 619 C CA . VAL A 1 84 ? -9.634 10.168 5.391 1.00 88.19 84 VAL A CA 1
ATOM 620 C C . VAL A 1 84 ? -11.132 10.103 5.110 1.00 88.19 84 VAL A C 1
ATOM 622 O O . VAL A 1 84 ? -11.889 9.553 5.906 1.00 88.19 84 VAL A O 1
ATOM 625 N N . VAL A 1 85 ? -11.557 10.641 3.968 1.00 91.19 85 VAL A N 1
ATOM 626 C CA . VAL A 1 85 ? -12.931 10.513 3.463 1.00 91.19 85 VAL A CA 1
ATOM 627 C C . VAL A 1 85 ? -12.902 9.648 2.214 1.00 91.19 85 VAL A C 1
ATOM 629 O O . VAL A 1 85 ? -12.177 9.961 1.279 1.00 91.19 85 VAL A O 1
ATOM 632 N N . PHE A 1 86 ? -13.705 8.590 2.160 1.00 90.06 86 PHE A N 1
ATOM 633 C CA . PHE A 1 86 ? -13.820 7.766 0.957 1.00 90.06 86 PHE A CA 1
ATOM 634 C C . PHE A 1 86 ? -14.881 8.335 0.009 1.00 90.06 86 PHE A C 1
ATOM 636 O O . PHE A 1 86 ? -16.008 8.604 0.423 1.00 90.06 86 PHE A O 1
ATOM 643 N N . ARG A 1 87 ? -14.539 8.493 -1.273 1.00 90.00 87 ARG A N 1
ATOM 644 C CA . ARG A 1 87 ? -15.469 8.875 -2.347 1.00 90.00 87 ARG A CA 1
ATOM 645 C C . ARG A 1 87 ? -15.420 7.823 -3.443 1.00 90.00 87 ARG A C 1
ATOM 647 O O . ARG A 1 87 ? -14.374 7.622 -4.044 1.00 90.00 87 ARG A O 1
ATOM 654 N N . GLY A 1 88 ? -16.527 7.116 -3.671 1.00 89.56 88 GLY A N 1
ATOM 655 C CA . GLY A 1 88 ? -16.559 6.019 -4.648 1.00 89.56 88 GLY A CA 1
ATOM 656 C C . GLY A 1 88 ? -15.524 4.918 -4.368 1.00 89.56 88 GLY A C 1
ATOM 657 O O . GLY A 1 88 ? -1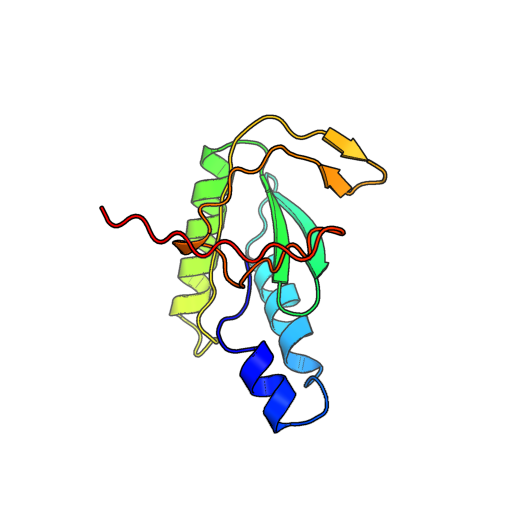4.991 4.334 -5.300 1.00 89.56 88 GLY A O 1
ATOM 658 N N . GLY A 1 89 ? -15.185 4.681 -3.094 1.00 86.88 89 GLY A N 1
ATOM 659 C CA . GLY A 1 89 ? -14.141 3.729 -2.693 1.00 86.88 89 GLY A CA 1
ATOM 660 C C . GLY A 1 89 ? -12.709 4.279 -2.726 1.00 86.88 89 GLY A C 1
ATOM 661 O O . GLY A 1 89 ? -11.794 3.589 -2.285 1.00 86.88 89 GLY A O 1
ATOM 662 N N . ASP A 1 90 ? -12.507 5.522 -3.168 1.00 87.00 90 ASP A N 1
ATOM 663 C CA . ASP A 1 90 ? -11.197 6.170 -3.223 1.00 87.00 90 ASP A CA 1
ATOM 664 C C . ASP A 1 90 ? -10.954 7.074 -2.001 1.00 87.00 90 ASP A C 1
ATOM 666 O O . ASP A 1 90 ? -11.780 7.955 -1.730 1.00 87.00 90 ASP A O 1
ATOM 670 N N . PRO A 1 91 ? -9.865 6.893 -1.231 1.00 87.31 91 PRO A N 1
ATOM 671 C CA . PRO A 1 91 ? -9.546 7.764 -0.110 1.00 87.31 91 PRO A CA 1
ATOM 672 C C . PRO A 1 91 ? -9.103 9.151 -0.586 1.00 87.31 91 PRO A C 1
ATOM 674 O O . PRO A 1 91 ? -8.115 9.320 -1.295 1.00 87.31 91 PRO A O 1
ATOM 677 N N . VAL A 1 92 ? -9.798 10.171 -0.098 1.00 86.00 92 VAL A N 1
ATOM 678 C CA . VAL A 1 92 ? -9.441 11.581 -0.232 1.00 86.00 92 VAL A CA 1
ATOM 679 C C . VAL A 1 92 ? -8.983 12.080 1.131 1.00 86.00 92 VAL A C 1
ATOM 681 O O . VAL A 1 92 ? -9.732 12.054 2.112 1.00 86.00 92 VAL A O 1
ATOM 684 N N . CYS A 1 93 ? -7.740 12.540 1.208 1.00 81.81 93 CYS A N 1
ATOM 685 C CA . CYS A 1 93 ? -7.145 13.043 2.438 1.00 81.81 93 CYS A CA 1
ATOM 686 C C . CYS A 1 93 ? -6.347 14.324 2.181 1.00 81.81 93 CYS A C 1
ATOM 688 O O . CYS A 1 93 ? -5.904 14.600 1.065 1.00 81.81 93 CYS A O 1
ATOM 690 N N . ARG A 1 94 ? -6.147 15.126 3.231 1.00 78.12 94 ARG A N 1
ATOM 691 C CA . ARG A 1 94 ? -5.190 16.238 3.183 1.00 78.12 94 ARG A CA 1
ATOM 692 C C . ARG A 1 94 ? -3.796 15.693 3.455 1.00 78.12 94 ARG A C 1
ATOM 694 O O . ARG A 1 94 ? -3.340 15.710 4.594 1.00 78.12 94 ARG A O 1
ATOM 701 N N . MET A 1 95 ? -3.126 15.217 2.414 1.00 70.50 95 MET A N 1
ATOM 702 C CA . MET A 1 95 ? -1.735 14.794 2.530 1.00 70.50 95 MET A CA 1
ATOM 703 C C . MET A 1 95 ? -0.813 16.005 2.378 1.00 70.50 95 MET A C 1
ATOM 705 O O . MET A 1 95 ? -0.806 16.671 1.344 1.00 70.50 95 MET A O 1
ATOM 709 N N . ARG A 1 96 ? -0.015 16.300 3.409 1.00 66.94 96 ARG A N 1
ATOM 710 C CA . ARG A 1 96 ? 1.107 17.233 3.263 1.00 66.94 96 ARG A CA 1
ATOM 711 C C . ARG A 1 96 ? 2.278 16.482 2.651 1.00 66.94 96 ARG A C 1
ATOM 713 O O . ARG A 1 96 ? 2.884 15.637 3.302 1.00 66.94 96 ARG A O 1
ATOM 720 N N . ILE A 1 97 ? 2.594 16.800 1.405 1.00 58.66 97 ILE A N 1
ATOM 721 C CA . ILE A 1 97 ? 3.757 16.254 0.713 1.00 58.66 97 ILE A CA 1
ATOM 722 C C . ILE A 1 97 ? 4.877 17.287 0.834 1.00 58.66 97 ILE A C 1
ATOM 724 O O . ILE A 1 97 ? 4.723 18.422 0.388 1.00 58.66 97 ILE A O 1
ATOM 728 N N . ARG A 1 98 ? 6.015 16.910 1.429 1.00 53.97 98 ARG A N 1
ATOM 729 C CA . ARG A 1 98 ? 7.254 17.664 1.201 1.00 53.97 98 ARG A CA 1
ATOM 730 C C . ARG A 1 98 ? 7.703 17.349 -0.219 1.00 53.97 98 ARG A C 1
ATOM 732 O O . ARG A 1 98 ? 7.955 16.189 -0.522 1.00 53.97 98 ARG A O 1
ATOM 739 N N . THR A 1 99 ? 7.805 18.357 -1.077 1.00 53.91 99 THR A N 1
ATOM 740 C CA . THR A 1 99 ? 8.223 18.199 -2.483 1.00 53.91 99 THR A CA 1
ATOM 741 C C . THR A 1 99 ? 9.574 17.497 -2.618 1.00 53.91 99 THR A C 1
ATOM 743 O O . THR A 1 99 ? 9.732 16.679 -3.514 1.00 53.91 99 THR A O 1
ATOM 746 N N . ALA A 1 100 ? 10.505 17.717 -1.684 1.00 56.44 100 ALA A N 1
ATOM 747 C CA . ALA A 1 100 ? 11.784 17.001 -1.631 1.00 56.44 100 ALA A CA 1
ATOM 748 C C . ALA A 1 100 ? 11.653 15.484 -1.369 1.00 56.44 100 ALA A C 1
ATOM 750 O O . ALA A 1 100 ? 12.552 14.723 -1.705 1.00 56.44 100 ALA A O 1
ATOM 751 N N . ALA A 1 101 ? 10.543 15.042 -0.773 1.00 47.66 101 ALA A N 1
ATOM 752 C CA . ALA A 1 101 ? 10.246 13.639 -0.488 1.00 47.66 101 ALA A CA 1
ATOM 753 C C . ALA A 1 101 ? 9.278 13.016 -1.512 1.00 47.66 101 ALA A C 1
ATOM 755 O O . ALA A 1 101 ? 8.924 11.844 -1.391 1.00 47.66 101 ALA A O 1
ATOM 756 N N . ALA A 1 102 ? 8.813 13.791 -2.497 1.00 51.09 102 ALA A N 1
ATOM 757 C CA . ALA A 1 102 ? 7.918 13.296 -3.526 1.00 51.09 102 ALA A CA 1
ATOM 758 C C . ALA A 1 102 ? 8.705 12.495 -4.569 1.00 51.09 102 ALA A C 1
ATOM 760 O O . ALA A 1 102 ? 9.703 12.959 -5.115 1.00 51.09 102 ALA A O 1
ATOM 761 N N . SER A 1 103 ? 8.196 11.312 -4.909 1.00 47.69 103 SER A N 1
ATOM 762 C CA . SER A 1 103 ? 8.745 10.436 -5.949 1.00 47.69 103 SER A CA 1
ATOM 763 C C . SER A 1 103 ? 8.750 11.050 -7.365 1.00 47.69 103 SER A C 1
ATOM 765 O O . SER A 1 103 ? 9.332 10.453 -8.271 1.00 47.69 103 SER A O 1
ATOM 767 N N . GLY A 1 104 ? 8.140 12.230 -7.555 1.00 43.72 104 GLY A N 1
ATOM 768 C CA . GLY A 1 104 ? 8.110 13.005 -8.796 1.00 43.72 104 GLY A CA 1
ATOM 769 C C . GLY A 1 104 ? 7.907 14.507 -8.543 1.00 43.72 104 GLY A C 1
ATOM 770 O O . GLY A 1 104 ? 7.442 14.918 -7.480 1.00 43.72 104 GLY A O 1
ATOM 771 N N . ARG A 1 105 ? 8.261 15.348 -9.524 1.00 45.59 105 ARG A N 1
ATOM 772 C CA . ARG A 1 105 ? 8.047 16.806 -9.467 1.00 45.59 105 ARG A CA 1
ATOM 773 C C . ARG A 1 105 ? 6.630 17.149 -9.922 1.00 45.59 105 ARG A C 1
ATOM 775 O O . ARG A 1 105 ? 6.284 16.934 -11.080 1.00 45.59 105 ARG A O 1
ATOM 782 N N . LEU A 1 106 ? 5.840 17.754 -9.038 1.00 39.34 106 LEU A N 1
ATOM 783 C CA . LEU A 1 106 ? 4.613 18.440 -9.433 1.00 39.34 106 LEU A CA 1
ATOM 784 C C . LEU A 1 106 ? 4.997 19.720 -10.181 1.00 39.34 106 LEU A C 1
ATOM 786 O O . LEU A 1 106 ? 5.502 20.666 -9.584 1.00 39.34 106 LEU A O 1
ATOM 790 N N . ARG A 1 107 ? 4.773 19.745 -11.496 1.00 46.12 107 ARG A N 1
ATOM 791 C CA . ARG A 1 107 ? 4.773 20.989 -12.269 1.00 46.12 107 ARG A CA 1
ATOM 792 C C . ARG A 1 107 ? 3.357 21.546 -12.244 1.00 46.12 107 ARG A C 1
ATOM 794 O O . ARG A 1 107 ? 2.523 21.153 -13.054 1.00 46.12 107 ARG A O 1
ATOM 801 N N . GLN A 1 108 ? 3.077 22.434 -11.297 1.00 40.59 108 GLN A N 1
ATOM 802 C CA . GLN A 1 108 ? 1.866 23.240 -11.365 1.00 40.59 108 GLN A CA 1
ATOM 803 C C . GLN A 1 108 ? 2.077 24.285 -12.463 1.00 40.59 108 GLN A C 1
ATOM 805 O O . GLN A 1 108 ? 2.891 25.192 -12.313 1.00 40.59 108 GLN A O 1
ATOM 810 N N . ARG A 1 109 ? 1.391 24.129 -13.598 1.00 36.09 109 ARG A N 1
ATOM 811 C CA . ARG A 1 109 ? 1.319 25.188 -14.605 1.00 36.09 109 ARG A CA 1
ATOM 812 C C . ARG A 1 109 ? 0.241 26.160 -14.140 1.00 36.09 109 ARG A C 1
ATOM 814 O O . ARG A 1 109 ? -0.944 25.863 -14.246 1.00 36.09 109 ARG A O 1
ATOM 821 N N . ASP A 1 110 ? 0.666 27.270 -13.557 1.00 45.06 110 ASP A N 1
ATOM 822 C CA . ASP A 1 110 ? -0.214 28.403 -13.289 1.00 45.06 110 ASP A CA 1
ATOM 823 C C . ASP A 1 110 ? -0.755 28.925 -14.642 1.00 45.06 110 ASP A C 1
ATOM 825 O O . ASP A 1 110 ? 0.055 29.104 -15.562 1.00 45.06 110 ASP A O 1
ATOM 829 N N . PRO A 1 111 ? -2.075 29.154 -14.826 1.00 47.59 111 PRO A N 1
ATOM 830 C CA . PRO A 1 111 ? -2.608 29.777 -16.042 1.00 47.59 111 PRO A CA 1
ATOM 831 C C . PRO A 1 111 ? -1.938 31.114 -16.402 1.00 47.59 111 PRO A C 1
ATOM 833 O O . PRO A 1 111 ? -2.057 31.570 -17.536 1.00 47.59 111 PRO A O 1
ATOM 836 N N . LEU A 1 112 ? -1.224 31.727 -15.453 1.00 50.91 112 LEU A N 1
ATOM 837 C CA . LEU A 1 112 ? -0.533 33.007 -15.599 1.00 50.91 112 LEU A CA 1
ATOM 838 C C . LEU A 1 112 ? 0.959 32.904 -15.970 1.00 50.91 112 LEU A C 1
ATOM 840 O O . LEU A 1 112 ? 1.621 33.932 -16.071 1.00 50.91 112 LEU A O 1
ATOM 844 N N . ASN A 1 113 ? 1.498 31.706 -16.235 1.00 41.75 113 ASN A N 1
ATOM 845 C CA . ASN A 1 113 ? 2.869 31.529 -16.748 1.00 41.75 113 ASN A CA 1
ATOM 846 C C . ASN A 1 113 ? 3.990 32.073 -15.824 1.00 41.75 113 ASN A C 1
ATOM 848 O O . ASN A 1 113 ? 5.052 32.472 -16.301 1.00 41.75 113 ASN A O 1
ATOM 852 N N . LEU A 1 114 ? 3.793 32.060 -14.503 1.00 35.59 114 LEU A N 1
ATOM 853 C CA . LEU A 1 114 ? 4.834 32.416 -13.534 1.00 35.59 114 LEU A CA 1
ATOM 854 C C . LEU A 1 114 ? 5.506 31.146 -12.991 1.00 35.59 114 LEU A C 1
ATOM 856 O O . LEU A 1 114 ? 4.977 30.457 -12.123 1.00 35.59 114 LEU A O 1
ATOM 860 N N . THR A 1 115 ? 6.679 30.809 -13.526 1.00 31.47 115 THR A N 1
ATOM 861 C CA . THR A 1 115 ? 7.593 29.837 -12.907 1.00 31.47 115 THR A CA 1
ATOM 862 C C . THR A 1 115 ? 8.320 30.510 -11.752 1.00 31.47 115 THR A C 1
ATOM 864 O O . THR A 1 115 ? 9.205 31.329 -11.988 1.00 31.47 115 THR A O 1
ATOM 867 N N . THR A 1 116 ? 7.983 30.150 -10.515 1.00 34.09 116 THR A N 1
ATOM 868 C CA . THR A 1 116 ? 8.785 30.526 -9.345 1.00 34.09 116 THR A CA 1
ATOM 869 C C . THR A 1 116 ? 9.520 29.292 -8.833 1.00 34.09 116 THR A C 1
ATOM 871 O O . THR A 1 116 ? 8.912 28.391 -8.254 1.00 34.09 116 THR A O 1
ATOM 874 N N . ASP A 1 117 ? 10.833 29.249 -9.068 1.00 30.28 117 ASP A N 1
ATOM 875 C CA . ASP A 1 117 ? 11.751 28.318 -8.415 1.00 30.28 117 ASP A CA 1
ATOM 876 C C . ASP A 1 117 ? 12.140 28.893 -7.049 1.00 30.28 117 ASP A C 1
ATOM 878 O O . ASP A 1 117 ? 12.835 29.903 -6.969 1.00 30.28 117 ASP A O 1
ATOM 882 N N . SER A 1 118 ? 11.726 28.231 -5.970 1.00 30.62 118 SER A N 1
ATOM 883 C CA . SER A 1 118 ? 12.246 28.516 -4.631 1.00 30.62 118 SER A CA 1
ATOM 884 C C . SER A 1 118 ? 12.706 27.219 -3.977 1.00 30.62 118 SER A C 1
ATOM 886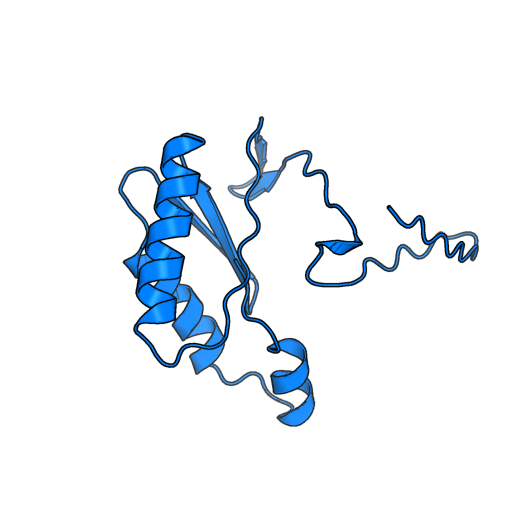 O O . SER A 1 118 ? 11.897 26.374 -3.589 1.00 30.62 118 SER A O 1
ATOM 888 N N . ILE A 1 119 ? 14.026 27.072 -3.855 1.00 28.14 119 ILE A N 1
ATOM 889 C CA . ILE A 1 119 ? 14.687 26.084 -2.999 1.00 28.14 119 ILE A CA 1
ATOM 890 C C . ILE A 1 119 ? 14.902 26.754 -1.640 1.00 28.14 119 ILE A C 1
ATOM 892 O O . ILE A 1 119 ? 15.525 27.810 -1.573 1.00 28.14 119 ILE A O 1
ATOM 896 N N . VAL A 1 120 ? 14.416 26.143 -0.559 1.00 27.66 120 VAL A N 1
ATOM 897 C CA . VAL A 1 120 ? 14.839 26.496 0.803 1.00 27.66 120 VAL A CA 1
ATOM 898 C C . VAL A 1 120 ? 15.536 25.279 1.395 1.00 27.66 120 VAL A C 1
ATOM 900 O O . VAL A 1 120 ? 14.918 24.230 1.574 1.00 27.66 120 VAL A O 1
ATOM 903 N N . ASN A 1 121 ? 16.835 25.439 1.644 1.00 27.23 121 ASN A N 1
ATOM 904 C CA . ASN A 1 121 ? 17.669 24.485 2.364 1.00 27.23 121 ASN A CA 1
ATOM 905 C C . ASN A 1 121 ? 17.403 24.602 3.868 1.00 27.23 121 ASN A C 1
ATOM 907 O O . ASN A 1 121 ? 17.411 25.713 4.397 1.00 27.23 121 ASN A O 1
ATOM 911 N N . TYR A 1 122 ? 17.252 23.458 4.530 1.00 31.48 122 TYR A N 1
ATOM 912 C CA . TYR A 1 122 ? 17.647 23.253 5.923 1.00 31.48 122 TYR A CA 1
ATOM 913 C C . TYR A 1 122 ? 18.283 21.873 6.035 1.00 31.48 122 TYR A C 1
ATOM 915 O O . TYR A 1 122 ? 17.666 20.915 5.510 1.00 31.48 122 TYR A O 1
#

Secondary structure (DSSP, 8-state):
-EETTHHHHHHHHSS--HHHHHHHHHHHHHH--TTEEEEEEETTEEEEEESSHHHHHHHHHHHHHHHHHS-PPPEE-----S-EEEETTEEEE-----GGG-SS------TT----------